Protein AF-A0A366JGU3-F1 (afdb_monomer)

Sequence (51 aa):
MSESANDLSNTSIEQKESSCTNTSCCPPPQSPLTRAAPKIGRNDPCVCGNG

Organism: NCBI:txid491948

pLDDT: mean 73.09, std 15.5, range [37.72, 92.38]

Foldseek 3Di:
DDDDDDDPDPPPPPPPCPPPPPCVVPPPDDDDDDDPDDDPDPPPAPPVRDD

Secondary structure (DSSP, 8-state):
----------------------TTTSPPPPPPPPPSS---SSSSPPTTS--

Solvent-accessible surface area (backbone atoms only — not comparable to full-atom values): 3979 Å² total; per-residue (Å²): 139,85,88,87,80,81,74,89,69,85,68,75,78,70,82,70,79,79,66,70,81,53,55,92,84,37,67,76,91,69,80,88,79,82,72,92,65,81,93,74,71,89,83,53,78,40,96,82,75,63,122

Structure (mmCIF, N/CA/C/O backbone):
data_AF-A0A366JGU3-F1
#
_entry.id   AF-A0A366JGU3-F1
#
loop_
_atom_site.group_PDB
_atom_site.id
_atom_site.type_symbol
_atom_site.label_atom_id
_atom_site.label_alt_id
_atom_site.label_comp_id
_atom_site.label_asym_id
_atom_site.label_entity_id
_atom_site.label_seq_id
_atom_site.pdbx_PDB_ins_code
_atom_site.Cartn_x
_atom_site.Cartn_y
_atom_site.Cartn_z
_atom_site.occupancy
_atom_site.B_iso_or_equiv
_atom_site.auth_seq_id
_atom_site.auth_comp_id
_atom_site.auth_asym_id
_atom_site.auth_atom_id
_atom_site.pdbx_PDB_model_num
ATOM 1 N N . MET A 1 1 ? 16.368 41.431 0.604 1.00 37.72 1 MET A N 1
ATOM 2 C CA . MET A 1 1 ? 17.371 40.753 1.445 1.00 37.72 1 MET A CA 1
ATOM 3 C C . MET A 1 1 ? 16.595 39.901 2.429 1.00 37.72 1 MET A C 1
ATOM 5 O O . MET A 1 1 ? 15.762 40.443 3.140 1.00 37.72 1 MET A O 1
ATOM 9 N N . SER A 1 2 ? 16.739 38.586 2.320 1.00 45.78 2 SER A N 1
ATOM 10 C CA . SER A 1 2 ? 15.955 37.562 3.012 1.00 45.78 2 SER A CA 1
ATOM 11 C C . SER A 1 2 ? 16.669 37.155 4.297 1.00 45.78 2 SER A C 1
ATOM 13 O O . SER A 1 2 ? 17.825 36.751 4.236 1.00 45.78 2 SER A O 1
ATOM 15 N N . GLU A 1 3 ? 15.981 37.199 5.434 1.00 44.44 3 GLU A N 1
ATOM 16 C CA . GLU A 1 3 ? 16.475 36.621 6.686 1.00 44.44 3 GLU A CA 1
ATOM 17 C C . GLU A 1 3 ? 15.713 35.323 6.952 1.00 44.44 3 GLU A C 1
ATOM 19 O O . GLU A 1 3 ? 14.592 35.297 7.451 1.00 44.44 3 GLU A O 1
ATOM 24 N N . SER A 1 4 ? 16.327 34.227 6.505 1.00 57.19 4 SER A N 1
ATOM 25 C CA . SER A 1 4 ? 15.973 32.862 6.877 1.00 57.19 4 SER A CA 1
ATOM 26 C C . SER A 1 4 ? 16.810 32.465 8.082 1.00 57.19 4 SER A C 1
ATOM 28 O O . SER A 1 4 ? 18.000 32.203 7.944 1.00 57.19 4 SER A O 1
ATOM 30 N N . ALA A 1 5 ? 16.184 32.406 9.249 1.00 61.09 5 ALA A N 1
ATOM 31 C CA . ALA A 1 5 ? 16.671 31.629 10.376 1.00 61.09 5 ALA A CA 1
ATOM 32 C C . ALA A 1 5 ? 15.492 31.366 11.312 1.00 61.09 5 ALA A C 1
ATOM 34 O O . ALA A 1 5 ? 15.091 32.228 12.083 1.00 61.09 5 ALA A O 1
ATOM 35 N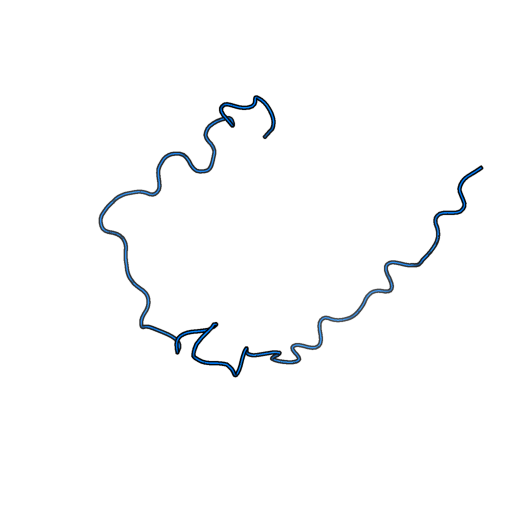 N . ASN A 1 6 ? 14.926 30.168 11.231 1.00 58.66 6 ASN A N 1
ATOM 36 C CA . ASN A 1 6 ? 14.414 29.534 12.433 1.00 58.66 6 ASN A CA 1
ATOM 37 C C . ASN A 1 6 ? 14.748 28.052 12.341 1.00 58.66 6 ASN A C 1
ATOM 39 O O . ASN A 1 6 ? 14.028 27.248 11.758 1.00 58.66 6 ASN A O 1
ATOM 43 N N . ASP A 1 7 ? 15.971 27.791 12.794 1.00 51.88 7 ASP A N 1
ATOM 44 C CA . ASP A 1 7 ? 16.303 26.739 13.740 1.00 51.88 7 ASP A CA 1
ATOM 45 C C . ASP A 1 7 ? 15.504 25.440 13.567 1.00 51.88 7 ASP A C 1
ATOM 47 O O . ASP A 1 7 ? 14.435 25.244 14.152 1.00 51.88 7 ASP A O 1
ATOM 51 N N . LEU A 1 8 ? 16.080 24.516 12.790 1.00 55.72 8 LEU A N 1
ATOM 52 C CA . LEU A 1 8 ? 15.833 23.082 12.941 1.00 55.72 8 LEU A CA 1
ATOM 53 C C . LEU A 1 8 ? 16.367 22.653 14.314 1.00 55.72 8 LEU A C 1
ATOM 55 O O . LEU A 1 8 ? 17.387 21.975 14.438 1.00 55.72 8 LEU A O 1
ATOM 59 N N . SER A 1 9 ? 15.671 23.093 15.357 1.00 51.59 9 SER A N 1
ATOM 60 C CA . SER A 1 9 ? 15.869 22.617 16.707 1.00 51.59 9 SER A CA 1
ATOM 61 C C . SER A 1 9 ? 15.466 21.152 16.706 1.00 51.59 9 SER A C 1
ATOM 63 O O . SER A 1 9 ? 14.334 20.773 16.393 1.00 51.59 9 SER A O 1
ATOM 65 N N . ASN A 1 10 ? 16.485 20.342 16.969 1.00 5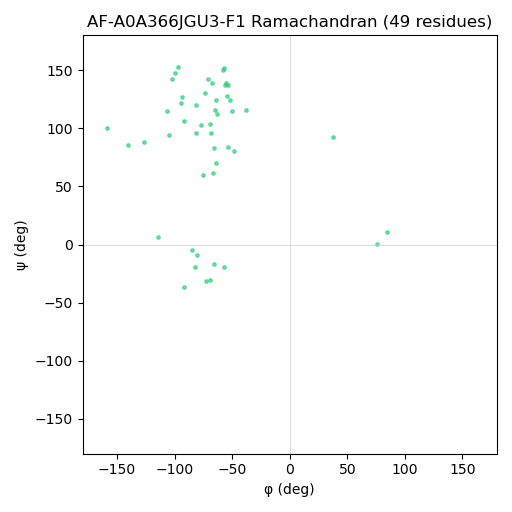7.38 10 ASN A N 1
ATOM 66 C CA . ASN A 1 10 ? 16.502 18.902 17.139 1.00 57.38 10 ASN A CA 1
ATOM 67 C C . ASN A 1 10 ? 15.388 18.473 18.106 1.00 57.38 10 ASN A C 1
ATOM 69 O O . ASN A 1 10 ? 15.599 18.288 19.304 1.00 57.38 10 ASN A O 1
ATOM 73 N N . THR A 1 11 ? 14.168 18.392 17.585 1.00 50.03 11 THR A N 1
ATOM 74 C CA . THR A 1 11 ? 13.012 17.932 18.329 1.00 50.03 11 THR A CA 1
ATOM 75 C C . THR A 1 11 ? 13.121 16.426 18.267 1.00 50.03 11 THR A C 1
ATOM 77 O O . THR A 1 11 ? 12.767 15.809 17.262 1.00 50.03 11 THR A O 1
ATOM 80 N N . SER A 1 12 ? 13.703 15.850 19.323 1.00 53.53 12 SER A N 1
ATOM 81 C CA . SER A 1 12 ? 13.500 14.446 19.661 1.00 53.53 12 SER A CA 1
ATOM 82 C C . SER A 1 12 ? 12.038 14.146 19.365 1.00 53.53 12 SER A C 1
ATOM 84 O O . SER A 1 12 ? 11.164 14.807 19.930 1.00 53.53 12 SER A O 1
ATOM 86 N N . ILE A 1 13 ? 11.781 13.264 18.395 1.00 59.44 13 ILE A N 1
ATOM 87 C CA . ILE A 1 13 ? 10.433 12.819 18.064 1.00 59.44 13 ILE A CA 1
ATOM 88 C C . ILE A 1 13 ? 9.974 12.052 19.300 1.00 59.44 13 ILE A C 1
ATOM 90 O O . ILE A 1 13 ? 10.108 10.832 19.379 1.00 59.44 13 ILE A O 1
ATOM 94 N N . GLU A 1 14 ? 9.486 12.773 20.310 1.00 46.38 14 GLU A N 1
ATOM 95 C CA . GLU A 1 14 ? 8.560 12.210 21.264 1.00 46.38 14 GLU A CA 1
ATOM 96 C C . GLU A 1 14 ? 7.499 11.565 20.392 1.00 46.38 14 GLU A C 1
ATOM 98 O O . GLU A 1 14 ? 6.824 12.232 19.602 1.00 46.38 14 GLU A O 1
ATOM 103 N N . GLN A 1 15 ? 7.421 10.241 20.485 1.00 54.41 15 GLN A N 1
ATOM 104 C CA . GLN A 1 15 ? 6.361 9.432 19.916 1.00 54.41 15 GLN A CA 1
ATOM 105 C C . GLN A 1 15 ? 5.072 9.777 20.663 1.00 54.41 15 GLN A C 1
ATOM 107 O O . GLN A 1 15 ? 4.476 8.957 21.352 1.00 54.41 15 GLN A O 1
ATOM 112 N N . LYS A 1 16 ? 4.645 11.036 20.581 1.00 54.41 16 LYS A N 1
ATOM 113 C CA . LYS A 1 16 ? 3.295 11.422 20.898 1.00 54.41 16 LYS A CA 1
ATOM 114 C C . LYS A 1 16 ? 2.496 10.791 19.782 1.00 54.41 16 LYS A C 1
ATOM 116 O O . LYS A 1 16 ? 2.461 11.316 18.668 1.00 54.41 16 LYS A O 1
ATOM 121 N N . GLU A 1 17 ? 1.963 9.609 20.071 1.00 62.59 17 GLU A N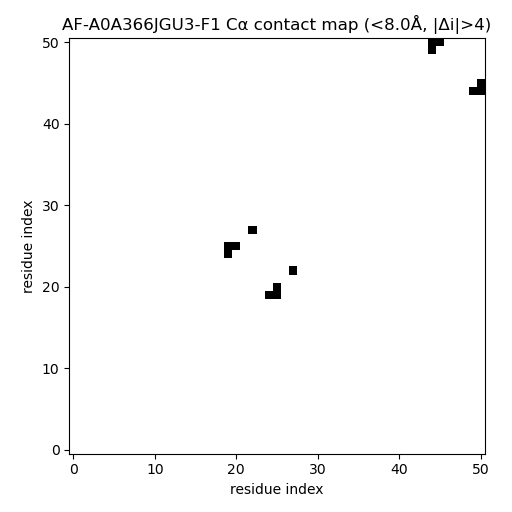 1
ATOM 122 C CA . GLU A 1 17 ? 0.965 8.937 19.259 1.00 62.59 17 GLU A CA 1
ATOM 123 C C . GLU A 1 17 ? -0.190 9.921 19.055 1.00 62.59 17 GLU A C 1
ATOM 125 O O . GLU A 1 17 ? -1.191 9.922 19.764 1.00 62.59 17 GLU A O 1
ATOM 130 N N . SER A 1 18 ? -0.056 10.802 18.069 1.00 64.06 18 SER A N 1
ATOM 131 C CA . SER A 1 18 ? -1.171 11.499 1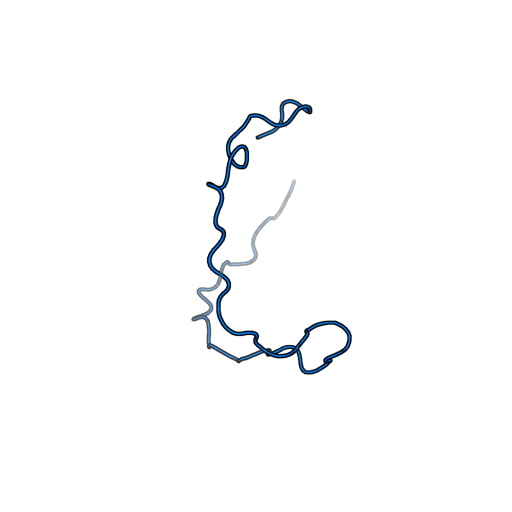7.453 1.00 64.06 18 SER A CA 1
ATOM 132 C C . SER A 1 18 ? -1.851 10.474 16.556 1.00 64.06 18 SER A C 1
ATOM 134 O O . SER A 1 18 ? -1.899 10.590 15.335 1.00 64.06 18 SER A O 1
ATOM 136 N N . SER A 1 19 ? -2.310 9.386 17.179 1.00 70.31 19 SER A N 1
ATOM 137 C CA . SER A 1 19 ? -3.154 8.429 16.506 1.00 70.31 19 SER A CA 1
ATOM 138 C C . SER A 1 19 ? -4.439 9.172 16.171 1.00 70.31 19 SER A C 1
ATOM 140 O O . SER A 1 19 ? -5.069 9.836 16.996 1.00 70.31 19 SER A O 1
ATOM 142 N N . CYS A 1 20 ? -4.767 9.160 14.891 1.00 76.50 20 CYS A N 1
ATOM 143 C CA . CYS A 1 20 ? -5.993 9.751 14.409 1.00 76.50 20 CYS A CA 1
ATOM 144 C C . CYS A 1 20 ? -7.171 8.988 15.029 1.00 76.50 20 CYS A C 1
ATOM 146 O O . CYS A 1 20 ? -7.378 7.813 14.737 1.00 76.50 20 CYS A O 1
ATOM 148 N N . THR A 1 21 ? -7.925 9.646 15.911 1.00 82.12 21 THR A N 1
ATOM 149 C CA . THR A 1 21 ? -9.060 9.040 16.628 1.00 82.12 21 THR A CA 1
ATOM 150 C C . THR A 1 21 ? -10.340 9.025 15.800 1.00 82.12 21 THR A C 1
ATOM 152 O O . THR A 1 21 ? -11.264 8.267 16.094 1.00 82.12 21 THR A O 1
ATOM 155 N N . ASN A 1 22 ? -10.412 9.860 14.760 1.00 85.62 22 ASN A N 1
ATOM 156 C CA . ASN A 1 22 ? -11.565 9.912 13.881 1.00 85.62 22 ASN A CA 1
ATOM 157 C C . ASN A 1 22 ? -11.545 8.730 12.904 1.00 85.62 22 ASN A C 1
ATOM 159 O O . ASN A 1 22 ? -10.849 8.751 11.888 1.00 85.62 22 ASN A O 1
ATOM 163 N N . THR A 1 23 ? -12.371 7.728 13.193 1.00 83.44 23 THR A N 1
ATOM 164 C CA . THR A 1 23 ? -12.511 6.507 12.391 1.00 83.44 23 THR A CA 1
ATOM 165 C C . THR A 1 23 ? -13.096 6.735 11.000 1.00 83.44 23 THR A C 1
ATOM 167 O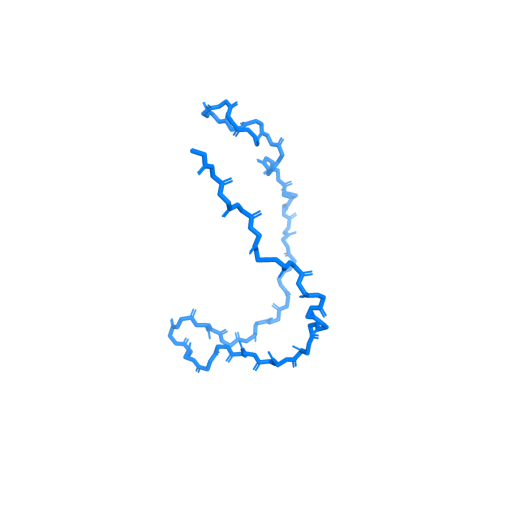 O . THR A 1 23 ? -12.944 5.866 10.144 1.00 83.44 23 THR A O 1
ATOM 170 N N . SER A 1 24 ? -13.729 7.886 10.735 1.00 88.19 24 SER A N 1
ATOM 171 C CA . SER A 1 24 ? -14.193 8.223 9.384 1.00 88.19 24 SER A CA 1
ATOM 172 C C . SER A 1 24 ? -13.043 8.593 8.445 1.00 88.19 24 SER A C 1
ATOM 174 O O . SER A 1 24 ? -13.117 8.326 7.249 1.00 88.19 24 SER A O 1
ATOM 176 N N . CYS A 1 25 ? -11.972 9.178 8.986 1.00 86.25 25 CYS A N 1
ATOM 177 C CA . CYS A 1 25 ? -10.759 9.533 8.248 1.00 86.25 25 CYS A CA 1
ATOM 178 C C . CYS A 1 25 ? -9.718 8.405 8.302 1.00 86.25 25 CYS A C 1
ATOM 180 O O . CYS A 1 25 ? -9.008 8.145 7.333 1.00 86.25 25 CYS A O 1
ATOM 182 N N . CYS A 1 26 ? -9.642 7.725 9.446 1.00 83.25 26 CYS A N 1
ATOM 183 C CA . CYS A 1 26 ? -8.591 6.776 9.771 1.00 83.25 26 CYS A CA 1
ATOM 184 C C . CYS A 1 26 ? -9.231 5.448 10.170 1.00 83.25 26 CYS A C 1
ATOM 186 O O . CYS A 1 26 ? -9.535 5.238 11.347 1.00 83.25 26 CYS A O 1
ATOM 188 N N . PRO A 1 27 ? -9.494 4.556 9.201 1.00 85.19 27 PRO A N 1
ATOM 189 C CA . PRO A 1 27 ? -10.070 3.261 9.510 1.00 85.19 27 PRO A CA 1
ATOM 190 C C . PRO A 1 27 ? -9.172 2.499 10.499 1.00 85.19 27 PRO A C 1
ATOM 192 O O . PRO A 1 27 ? -7.952 2.695 10.505 1.00 85.19 27 PRO A O 1
ATOM 195 N N . PRO A 1 28 ? -9.760 1.635 11.344 1.00 86.12 28 PRO A N 1
ATOM 196 C CA . PRO A 1 28 ? -9.007 0.887 12.339 1.00 86.12 28 PRO A CA 1
ATOM 197 C C . PRO A 1 28 ? -7.898 0.049 11.682 1.00 86.12 28 PRO A C 1
ATOM 199 O O . PRO A 1 28 ? -8.058 -0.370 10.528 1.00 86.12 28 PRO A O 1
ATOM 202 N N . PRO A 1 29 ? -6.792 -0.222 12.402 1.00 85.88 29 PRO A N 1
ATOM 203 C CA . PRO A 1 29 ? -5.689 -1.018 11.882 1.00 85.88 29 PRO A CA 1
ATOM 204 C C . PRO A 1 29 ? -6.192 -2.348 11.322 1.00 85.88 29 PRO A C 1
ATOM 206 O O . PRO A 1 29 ? -6.857 -3.120 12.012 1.00 85.88 29 PRO A O 1
ATOM 209 N N . GLN A 1 30 ? -5.874 -2.605 10.059 1.00 85.38 30 GLN A N 1
ATOM 210 C CA . GLN A 1 30 ? -6.205 -3.859 9.395 1.00 85.38 30 GLN A CA 1
ATOM 211 C C . GLN A 1 30 ? -4.999 -4.794 9.437 1.00 85.38 30 GLN A C 1
ATOM 213 O O . GLN A 1 30 ? -3.849 -4.346 9.470 1.00 85.38 30 GLN A O 1
ATOM 218 N N . SER A 1 31 ? -5.254 -6.103 9.410 1.00 88.12 31 SER A N 1
ATOM 219 C CA . SER A 1 31 ? -4.189 -7.089 9.237 1.00 88.12 31 SER A CA 1
ATOM 220 C C . SER A 1 31 ? -3.395 -6.784 7.959 1.00 88.12 31 SER A C 1
ATOM 222 O O . SER A 1 31 ? -4.016 -6.457 6.941 1.00 88.12 31 SER A O 1
ATOM 224 N N . PRO A 1 32 ? -2.055 -6.912 7.966 1.00 89.56 32 PRO A N 1
ATOM 225 C CA . PRO A 1 32 ? -1.244 -6.652 6.785 1.00 89.56 32 PRO A CA 1
ATOM 226 C C . PRO A 1 32 ? -1.721 -7.485 5.593 1.00 89.56 32 PRO A C 1
ATOM 228 O O . PRO A 1 32 ? -1.849 -8.704 5.686 1.00 89.56 32 PRO A O 1
ATOM 231 N N . LEU A 1 33 ? -1.964 -6.826 4.462 1.00 88.69 33 LEU A N 1
ATOM 232 C CA . LEU A 1 33 ? -2.314 -7.496 3.215 1.00 88.69 33 LEU A CA 1
ATOM 233 C C . LEU A 1 33 ? -1.054 -7.711 2.379 1.00 88.69 33 LEU A C 1
ATOM 235 O O . LEU A 1 33 ? -0.370 -6.758 1.994 1.00 88.69 33 LEU A O 1
ATOM 239 N N . THR A 1 34 ? -0.763 -8.969 2.052 1.00 89.25 34 THR A N 1
ATOM 240 C CA . THR A 1 34 ? 0.292 -9.304 1.095 1.00 89.25 34 THR A CA 1
ATOM 241 C C . THR A 1 34 ? -0.254 -9.162 -0.317 1.00 89.25 34 THR A C 1
ATOM 243 O O . THR A 1 34 ? -1.211 -9.829 -0.708 1.00 89.25 34 THR A O 1
ATOM 246 N N . ARG A 1 35 ? 0.358 -8.287 -1.114 1.00 87.94 35 ARG A N 1
ATOM 247 C CA . ARG A 1 35 ? -0.005 -8.151 -2.525 1.00 87.94 35 ARG A CA 1
ATOM 248 C C . ARG A 1 35 ? 0.531 -9.351 -3.305 1.00 87.94 35 ARG A C 1
ATOM 250 O O . ARG A 1 35 ? 1.717 -9.643 -3.223 1.00 87.94 35 ARG A O 1
ATOM 257 N N . ALA A 1 36 ? -0.323 -9.990 -4.104 1.00 92.38 36 ALA A N 1
ATOM 258 C CA . ALA A 1 36 ? 0.089 -11.094 -4.976 1.00 92.38 36 ALA A CA 1
ATOM 259 C C . ALA A 1 36 ? 0.989 -10.631 -6.140 1.00 92.38 36 ALA A C 1
ATOM 261 O O . ALA 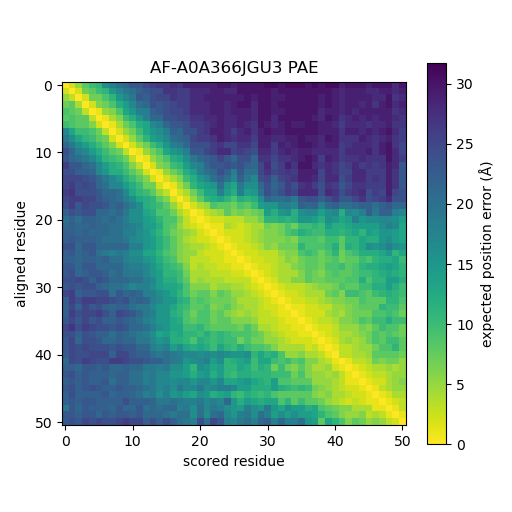A 1 36 ? 1.845 -11.373 -6.605 1.00 92.38 36 ALA A O 1
ATOM 262 N N . ALA A 1 37 ? 0.802 -9.393 -6.607 1.00 90.69 37 ALA A N 1
ATOM 263 C CA . ALA A 1 37 ? 1.561 -8.811 -7.710 1.00 90.69 37 ALA A CA 1
ATOM 264 C C . ALA A 1 37 ? 2.702 -7.887 -7.227 1.00 90.69 37 ALA A C 1
ATOM 266 O O . ALA A 1 37 ? 2.531 -7.150 -6.242 1.00 90.69 37 ALA A O 1
ATOM 267 N N . PRO A 1 38 ? 3.832 -7.819 -7.957 1.00 87.44 38 PRO A N 1
ATOM 268 C CA . PRO A 1 38 ? 4.951 -6.928 -7.643 1.00 87.44 38 PRO A CA 1
ATOM 269 C C . PRO A 1 38 ? 4.575 -5.459 -7.840 1.00 87.44 38 PRO A C 1
ATOM 271 O O . PRO A 1 38 ? 3.858 -5.107 -8.782 1.00 87.44 38 PRO A O 1
ATOM 274 N N . LYS A 1 39 ? 5.015 -4.582 -6.929 1.00 83.81 39 LYS A N 1
ATOM 275 C CA . LYS A 1 39 ? 4.815 -3.127 -7.051 1.00 83.81 39 LYS A CA 1
ATOM 276 C C . LYS A 1 39 ? 5.679 -2.623 -8.210 1.00 83.81 39 LYS A C 1
ATOM 278 O O . LYS A 1 39 ? 6.889 -2.522 -8.061 1.00 83.81 39 LYS A O 1
ATOM 283 N N . ILE A 1 40 ? 5.053 -2.343 -9.348 1.00 84.94 40 ILE A N 1
ATOM 284 C CA . ILE A 1 40 ? 5.707 -1.825 -10.555 1.00 84.94 40 ILE A CA 1
ATOM 285 C C . ILE A 1 40 ? 5.418 -0.320 -10.648 1.00 84.94 40 ILE A C 1
ATOM 287 O O . ILE A 1 40 ? 4.326 0.117 -10.284 1.00 84.94 40 ILE A O 1
ATOM 291 N N . GLY A 1 41 ? 6.401 0.457 -11.100 1.00 81.62 41 GLY A N 1
ATOM 292 C CA . GLY A 1 41 ? 6.208 1.824 -11.586 1.00 81.62 41 GLY A CA 1
ATOM 293 C C . GLY A 1 41 ? 6.188 2.961 -10.568 1.00 81.62 41 GLY A C 1
ATOM 294 O O . GLY A 1 41 ? 5.867 4.090 -10.915 1.00 81.62 41 GLY A O 1
ATOM 295 N N . ARG A 1 42 ? 6.565 2.717 -9.305 1.00 76.94 42 ARG A N 1
ATOM 296 C CA . ARG A 1 42 ? 6.742 3.810 -8.321 1.00 76.94 42 ARG A CA 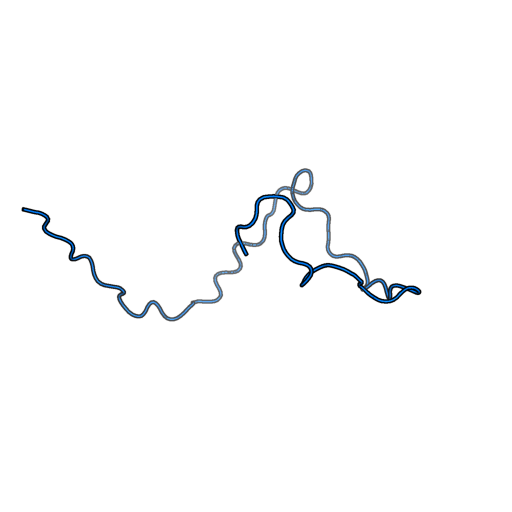1
ATOM 297 C C . ARG A 1 42 ? 8.075 4.556 -8.431 1.00 76.94 42 ARG A C 1
ATOM 299 O O . ARG A 1 42 ? 8.227 5.570 -7.765 1.00 76.94 42 ARG A O 1
ATOM 306 N N . ASN A 1 43 ? 8.996 4.050 -9.245 1.00 79.00 43 ASN A N 1
ATOM 307 C CA . ASN A 1 43 ? 10.260 4.706 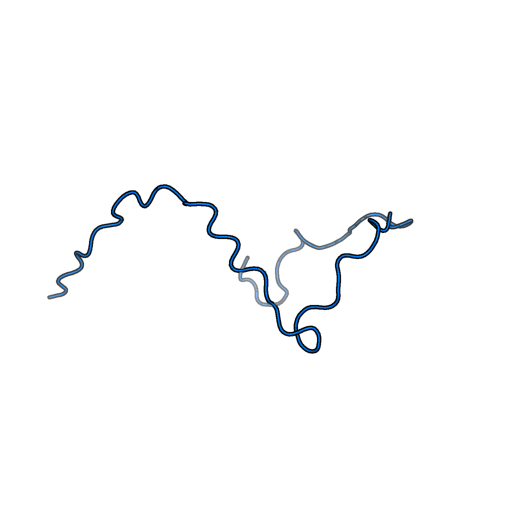-9.584 1.00 79.00 43 ASN A CA 1
ATOM 308 C C . ASN A 1 43 ? 10.317 5.080 -11.073 1.00 79.00 43 ASN A C 1
ATOM 310 O O . ASN A 1 43 ? 11.375 5.475 -11.557 1.00 79.00 43 ASN A O 1
ATOM 314 N N . ASP A 1 44 ? 9.216 4.905 -11.809 1.00 82.62 44 ASP A N 1
ATOM 315 C CA . ASP A 1 44 ? 9.177 5.316 -13.208 1.00 82.62 44 ASP A CA 1
ATOM 316 C C . ASP A 1 44 ? 9.171 6.852 -13.260 1.00 82.62 44 ASP A C 1
ATOM 318 O O . ASP A 1 44 ? 8.543 7.486 -12.403 1.00 82.62 44 ASP A O 1
ATOM 322 N N . PRO A 1 45 ? 9.856 7.473 -14.237 1.00 82.88 45 PRO A N 1
ATOM 323 C CA . PRO A 1 45 ? 9.849 8.922 -14.382 1.00 82.88 45 PRO A CA 1
ATOM 324 C C . PRO A 1 45 ? 8.421 9.472 -14.456 1.00 82.88 45 PRO A C 1
ATOM 326 O O . PRO A 1 45 ? 7.576 8.924 -15.170 1.00 82.88 45 PRO A O 1
ATOM 329 N N . CYS A 1 46 ? 8.146 10.579 -13.754 1.00 82.38 46 CYS A N 1
ATOM 330 C CA . CYS A 1 46 ? 6.860 11.260 -13.890 1.00 82.38 46 CYS A CA 1
ATOM 331 C C . 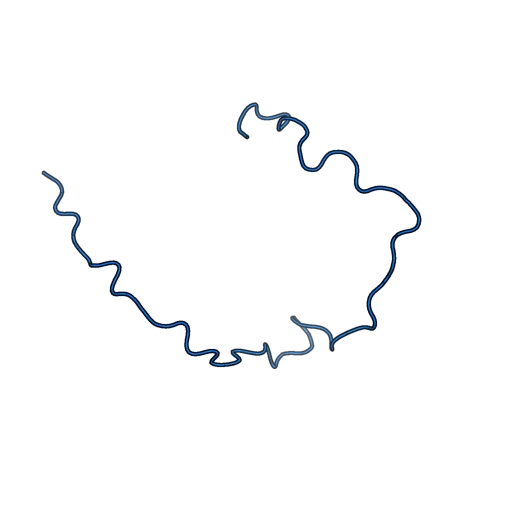CYS A 1 46 ? 6.631 11.618 -15.359 1.00 82.38 46 CYS A C 1
ATOM 333 O O . CYS A 1 46 ? 7.509 12.180 -16.012 1.00 82.38 46 CYS A O 1
ATOM 335 N N . VAL A 1 47 ? 5.409 11.414 -15.849 1.00 84.69 47 VAL A N 1
ATOM 336 C CA . VAL A 1 47 ? 4.979 11.894 -17.176 1.00 84.69 47 VAL A CA 1
ATOM 337 C C . VAL A 1 47 ? 5.131 13.413 -17.338 1.00 84.69 47 VAL A C 1
ATOM 339 O O . VAL A 1 47 ? 5.169 13.926 -18.449 1.00 84.69 47 VAL A O 1
ATOM 342 N N . CYS A 1 48 ? 5.232 14.128 -16.218 1.00 87.12 48 CYS A N 1
ATOM 343 C CA . CYS A 1 48 ? 5.476 15.558 -16.123 1.00 87.12 48 CYS A CA 1
ATOM 344 C C . CYS A 1 48 ? 6.964 15.956 -16.171 1.00 87.12 48 CYS A C 1
ATOM 346 O O . CYS A 1 48 ? 7.264 17.145 -16.134 1.00 87.12 48 CYS A O 1
ATOM 348 N N . GLY A 1 49 ? 7.891 14.992 -16.203 1.00 79.38 49 GLY A N 1
ATOM 349 C CA . GLY A 1 49 ? 9.337 15.231 -16.247 1.00 79.38 49 GLY A CA 1
ATOM 350 C C . GLY A 1 49 ? 9.981 15.661 -14.924 1.00 79.38 49 GLY A C 1
ATOM 351 O O . GLY A 1 49 ? 11.190 15.861 -14.893 1.00 79.38 49 GLY A O 1
ATOM 352 N N . ASN A 1 50 ? 9.215 15.774 -13.836 1.00 76.12 50 ASN A N 1
ATOM 353 C CA . ASN A 1 50 ? 9.735 16.080 -12.502 1.00 76.12 50 ASN A CA 1
ATOM 354 C C . ASN A 1 50 ? 9.686 14.810 -11.646 1.00 76.12 50 ASN A C 1
ATOM 356 O O . ASN A 1 50 ? 8.603 14.269 -11.424 1.00 76.12 50 ASN A O 1
ATOM 360 N N . GLY A 1 51 ? 10.855 14.309 -11.247 1.00 67.50 51 GLY A N 1
ATOM 361 C CA . GLY A 1 51 ? 11.017 13.168 -10.339 1.00 67.50 51 GLY A CA 1
ATOM 362 C C . GLY A 1 51 ? 11.202 13.631 -8.907 1.00 67.50 51 GLY A C 1
ATOM 363 O O . GLY A 1 51 ? 12.029 14.549 -8.715 1.00 67.50 51 GLY A O 1
#

Mean predicted aligned error: 15.52 Å

Radius of gyration: 19.81 Å; Cα contacts (8 Å, |Δi|>4): 7; chains: 1; bounding box: 32×52×38 Å